Protein AF-A0A2N2ATE2-F1 (afdb_monomer_lite)

pLDDT: mean 95.94, std 2.38, range [86.38, 98.69]

Foldseek 3Di:
DQEQFCPLVCLVDPQPPCPPDDVDDRDGGDNHNDPAAEQEQDPEPDPCNVSSVSSVVVCVVVVGHYDYYYPPDDDDDD

Sequence (78 aa):
MLGPTLKGIHLVDDPYEKPYGEQHDVIWDGLGILDYVIVPHYKSEHFESEAIEEVVQYLIENKMFFITLRDGEILVIE

S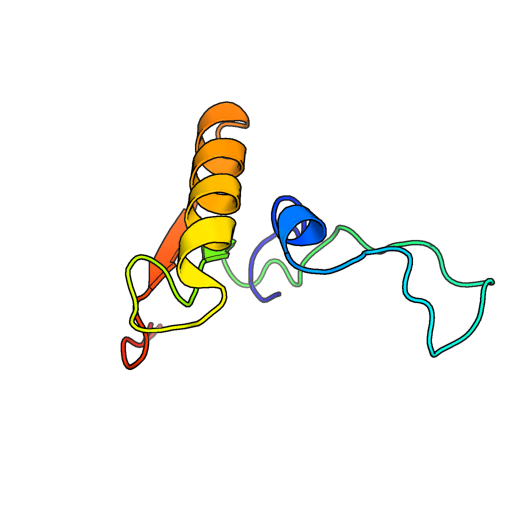tructure (mmCIF, N/CA/C/O backbone):
data_AF-A0A2N2ATE2-F1
#
_entry.id   AF-A0A2N2ATE2-F1
#
loop_
_atom_site.group_PDB
_atom_site.id
_atom_site.type_symbol
_atom_site.label_atom_id
_atom_site.label_alt_id
_atom_site.label_comp_id
_atom_site.label_asym_id
_atom_site.label_entity_id
_atom_site.label_seq_id
_atom_site.pdbx_PDB_ins_code
_atom_site.Cartn_x
_atom_site.Cartn_y
_atom_site.Cartn_z
_atom_site.occupancy
_atom_site.B_iso_or_equiv
_atom_site.auth_seq_id
_atom_site.auth_comp_id
_atom_site.auth_asym_id
_atom_site.auth_atom_id
_atom_site.pdbx_PDB_model_num
ATOM 1 N N . MET A 1 1 ? -1.058 -7.919 -4.549 1.00 86.38 1 MET A N 1
ATOM 2 C CA . MET A 1 1 ? -1.942 -7.146 -3.643 1.00 86.38 1 MET A CA 1
ATOM 3 C C . MET A 1 1 ? -3.409 -7.513 -3.899 1.00 86.38 1 MET A C 1
ATOM 5 O O . MET A 1 1 ? -3.743 -7.731 -5.057 1.00 86.38 1 MET A O 1
ATOM 9 N N . LEU A 1 2 ? -4.267 -7.589 -2.863 1.00 96.19 2 LEU A N 1
ATOM 10 C CA . LEU A 1 2 ? -5.717 -7.857 -3.008 1.00 96.19 2 LEU A CA 1
ATOM 11 C C . LEU A 1 2 ? -6.519 -6.680 -3.596 1.00 96.19 2 LEU A C 1
ATOM 13 O O . LEU A 1 2 ? -7.539 -6.911 -4.240 1.00 96.19 2 LEU A O 1
ATOM 17 N N . GLY A 1 3 ? -6.065 -5.445 -3.362 1.00 97.00 3 GLY A N 1
ATOM 18 C CA . GLY A 1 3 ? -6.668 -4.227 -3.907 1.00 97.00 3 GLY A CA 1
ATOM 19 C C . GLY A 1 3 ? -6.518 -4.094 -5.428 1.00 97.00 3 GLY A C 1
ATOM 20 O O . GLY A 1 3 ? -6.001 -5.003 -6.084 1.00 97.00 3 GLY A O 1
ATOM 21 N N . PRO A 1 4 ? -6.929 -2.955 -6.008 1.00 97.81 4 PRO A N 1
ATOM 22 C CA . PRO A 1 4 ? -6.986 -2.786 -7.458 1.00 97.81 4 PRO A CA 1
ATOM 23 C C . PRO A 1 4 ? -5.622 -2.494 -8.103 1.00 97.81 4 PRO A C 1
ATOM 25 O O . PRO A 1 4 ? -5.465 -2.677 -9.306 1.00 97.81 4 PRO A O 1
ATOM 28 N N . THR A 1 5 ? -4.619 -2.039 -7.344 1.00 97.69 5 THR A N 1
ATOM 29 C CA . THR A 1 5 ? -3.321 -1.620 -7.898 1.00 97.69 5 THR A CA 1
ATOM 30 C C . THR A 1 5 ? -2.175 -1.781 -6.904 1.00 97.69 5 THR A C 1
ATOM 32 O O . THR A 1 5 ? -2.391 -1.680 -5.705 1.00 97.69 5 THR A O 1
ATOM 35 N N . LEU A 1 6 ? -0.950 -1.984 -7.399 1.00 97.00 6 LEU A N 1
ATOM 36 C CA . LEU A 1 6 ? 0.296 -1.924 -6.626 1.00 97.00 6 LEU A CA 1
ATOM 37 C C . LEU A 1 6 ? 0.892 -0.502 -6.552 1.00 97.00 6 LEU A C 1
ATOM 39 O O . LEU A 1 6 ? 1.922 -0.297 -5.910 1.00 97.00 6 LEU A O 1
ATOM 43 N N . LYS A 1 7 ? 0.290 0.504 -7.202 1.00 97.06 7 LYS A N 1
ATOM 44 C CA . LYS A 1 7 ? 0.779 1.892 -7.125 1.00 97.06 7 LYS A CA 1
ATOM 45 C C . LYS A 1 7 ? 0.773 2.392 -5.675 1.00 97.06 7 LYS A C 1
ATOM 47 O O . LYS A 1 7 ? -0.186 2.179 -4.943 1.00 97.06 7 LYS A O 1
ATOM 52 N N . GLY A 1 8 ? 1.852 3.065 -5.285 1.00 96.12 8 GLY A N 1
ATOM 53 C CA . GLY A 1 8 ? 2.155 3.449 -3.904 1.00 96.12 8 GLY A CA 1
ATOM 54 C C . GLY A 1 8 ? 3.164 2.508 -3.248 1.00 96.12 8 GLY A C 1
ATOM 55 O O . GLY A 1 8 ? 4.089 2.986 -2.610 1.00 96.12 8 GLY A O 1
ATOM 56 N N . ILE A 1 9 ? 3.074 1.194 -3.487 1.00 94.62 9 ILE A N 1
ATOM 57 C CA . ILE A 1 9 ? 4.017 0.220 -2.899 1.00 94.62 9 ILE A CA 1
ATOM 58 C C . ILE A 1 9 ? 5.429 0.368 -3.458 1.00 94.62 9 ILE A C 1
ATOM 60 O O . ILE A 1 9 ? 6.390 0.121 -2.745 1.00 94.62 9 ILE A O 1
ATOM 64 N N . HIS A 1 10 ? 5.568 0.873 -4.684 1.00 95.50 10 HIS A N 1
ATOM 65 C CA . HIS A 1 10 ? 6.877 1.145 -5.284 1.00 95.50 10 HIS A CA 1
ATOM 66 C C . HIS A 1 10 ? 7.745 2.161 -4.512 1.00 95.50 10 HIS A C 1
ATOM 68 O O . HIS A 1 10 ? 8.884 2.400 -4.895 1.00 95.50 10 HIS A O 1
ATOM 74 N N . LEU A 1 11 ? 7.192 2.822 -3.488 1.00 96.06 11 LEU A N 1
ATOM 75 C CA . LEU A 1 11 ? 7.938 3.706 -2.591 1.00 96.06 11 LEU A CA 1
ATOM 76 C C . LEU A 1 11 ? 8.698 2.935 -1.501 1.00 96.06 11 LEU A C 1
ATOM 78 O O . LEU A 1 11 ? 9.631 3.476 -0.920 1.00 96.06 11 LEU A O 1
ATOM 82 N N . VAL A 1 12 ? 8.306 1.688 -1.231 1.00 95.31 12 VAL A N 1
ATOM 83 C CA . VAL A 1 12 ? 8.914 0.823 -0.204 1.00 95.31 12 VAL A CA 1
ATOM 84 C C . VAL A 1 12 ? 9.463 -0.491 -0.763 1.00 95.31 12 VAL A C 1
ATOM 86 O O . VAL A 1 12 ? 10.229 -1.160 -0.083 1.00 95.31 12 VAL A O 1
ATOM 89 N N . ASP A 1 13 ? 9.109 -0.842 -1.999 1.00 93.12 13 ASP A N 1
ATOM 90 C CA . ASP A 1 13 ? 9.560 -2.044 -2.706 1.00 93.12 13 ASP A CA 1
ATOM 91 C C . ASP A 1 13 ? 10.010 -1.655 -4.123 1.00 93.12 13 ASP A C 1
ATOM 93 O O . ASP A 1 13 ? 9.295 -0.918 -4.804 1.00 93.12 13 ASP A O 1
ATOM 97 N N . ASP A 1 14 ? 11.188 -2.091 -4.577 1.00 94.56 14 ASP A N 1
ATOM 98 C CA . ASP A 1 14 ? 11.724 -1.674 -5.879 1.00 94.56 14 ASP A CA 1
ATOM 99 C C . ASP A 1 14 ? 11.046 -2.460 -7.018 1.00 94.56 14 ASP A C 1
ATOM 101 O O . ASP A 1 14 ? 11.300 -3.654 -7.198 1.00 94.56 14 ASP A O 1
ATOM 105 N N . PRO A 1 15 ? 10.225 -1.811 -7.869 1.00 93.81 15 PRO A N 1
ATOM 106 C CA . PRO A 1 15 ? 9.536 -2.502 -8.954 1.00 93.81 15 PRO A CA 1
ATOM 107 C C . PRO A 1 15 ? 10.486 -3.035 -10.041 1.00 93.81 15 PRO A C 1
ATOM 109 O O . PRO A 1 15 ? 10.042 -3.790 -10.908 1.00 93.81 15 PRO A O 1
ATOM 112 N N . TYR A 1 16 ? 11.761 -2.635 -10.046 1.00 93.88 16 TYR A N 1
ATOM 113 C CA . TYR A 1 16 ? 12.766 -3.077 -11.012 1.00 93.88 16 TYR A CA 1
ATOM 114 C C . TYR A 1 16 ? 13.685 -4.182 -10.483 1.00 93.88 16 TYR A C 1
ATOM 116 O O . TYR A 1 16 ? 14.541 -4.660 -11.234 1.00 93.88 16 TYR A O 1
ATOM 124 N N . GLU A 1 17 ? 13.479 -4.666 -9.256 1.00 94.81 17 GLU A N 1
ATOM 125 C CA . GLU A 1 17 ? 14.061 -5.936 -8.833 1.00 94.81 17 GLU A CA 1
ATOM 126 C C . GLU A 1 17 ? 13.387 -7.088 -9.593 1.00 94.81 17 GLU A C 1
ATOM 128 O O . GLU A 1 17 ? 12.250 -7.480 -9.333 1.00 94.81 17 GLU A O 1
ATOM 133 N N . LYS A 1 18 ? 14.103 -7.648 -10.578 1.00 92.44 18 LYS A N 1
ATOM 134 C CA . LYS A 1 18 ? 13.601 -8.702 -11.476 1.00 92.44 18 LYS A CA 1
ATOM 135 C C . LYS A 1 18 ? 14.278 -10.061 -11.239 1.00 92.44 18 LYS A C 1
ATOM 137 O O . LYS A 1 18 ? 15.012 -10.546 -12.106 1.00 92.44 18 LYS A O 1
ATOM 142 N N . PRO A 1 19 ? 13.995 -10.758 -10.120 1.00 92.25 19 PRO A N 1
ATOM 143 C CA . PRO A 1 19 ? 14.590 -12.067 -9.823 1.00 92.25 19 PRO A CA 1
ATOM 144 C C . PRO A 1 19 ? 14.217 -13.167 -10.835 1.00 92.25 19 PRO A C 1
ATOM 146 O O . PRO A 1 19 ? 14.863 -14.212 -10.874 1.00 92.25 19 PRO A O 1
ATOM 149 N N . TYR A 1 20 ? 13.204 -12.933 -11.679 1.00 90.25 20 TYR A N 1
ATOM 150 C CA . TYR A 1 20 ? 12.717 -13.873 -12.698 1.00 90.25 20 TYR A CA 1
ATOM 151 C C . TYR A 1 20 ? 13.086 -13.480 -14.141 1.00 90.25 20 TYR A C 1
ATOM 153 O O . TYR A 1 20 ? 12.607 -14.095 -15.096 1.00 90.25 20 TYR A O 1
ATOM 161 N N . GLY A 1 21 ? 13.969 -12.494 -14.312 1.00 92.44 21 GLY A N 1
ATOM 162 C CA . GLY A 1 21 ? 14.525 -12.098 -15.605 1.00 92.44 21 GLY A CA 1
ATOM 163 C C . GLY A 1 21 ? 13.924 -10.823 -16.198 1.00 92.44 21 GLY A C 1
ATOM 164 O O . GLY A 1 21 ? 12.798 -10.425 -15.907 1.00 92.44 21 GLY A O 1
ATOM 165 N N . GLU A 1 22 ? 14.710 -10.191 -17.070 1.00 93.50 22 GLU A N 1
ATOM 166 C CA . GLU A 1 22 ? 14.452 -8.853 -17.615 1.00 93.50 22 GLU A CA 1
ATOM 167 C C . GLU A 1 22 ? 13.258 -8.761 -18.565 1.00 93.50 22 GLU A C 1
ATOM 169 O O . GLU A 1 22 ? 12.740 -7.666 -18.783 1.00 93.50 22 GLU A O 1
ATOM 174 N N . GLN A 1 23 ? 12.815 -9.896 -19.114 1.00 95.44 23 GLN A N 1
ATOM 175 C CA . GLN A 1 23 ? 11.726 -9.977 -20.089 1.00 95.44 23 GLN A CA 1
ATOM 176 C C . GLN A 1 23 ? 10.341 -9.654 -19.515 1.00 95.44 23 GLN A C 1
ATOM 178 O O . GLN A 1 23 ? 9.379 -9.561 -20.274 1.00 95.44 23 GLN A O 1
ATOM 183 N N . HIS A 1 24 ? 10.220 -9.558 -18.191 1.00 91.94 24 HIS A N 1
ATOM 184 C CA . HIS A 1 24 ? 8.963 -9.256 -17.526 1.00 91.94 24 HIS A CA 1
ATOM 185 C C . HIS A 1 24 ? 8.859 -7.760 -17.234 1.00 91.94 24 HIS A C 1
ATOM 187 O O . HIS A 1 24 ? 9.732 -7.173 -16.589 1.00 91.94 24 HIS A O 1
ATOM 193 N N . ASP A 1 25 ? 7.772 -7.161 -17.710 1.00 93.19 25 ASP A N 1
ATOM 194 C CA . ASP A 1 25 ? 7.397 -5.796 -17.363 1.00 93.19 25 ASP A CA 1
ATOM 195 C C . ASP A 1 25 ? 6.799 -5.736 -15.953 1.00 93.19 25 ASP A C 1
ATOM 197 O O . ASP A 1 25 ? 6.244 -6.713 -15.441 1.00 93.19 25 ASP A O 1
ATOM 201 N N . VAL A 1 26 ? 6.884 -4.558 -15.334 1.00 94.19 26 VAL A N 1
ATOM 202 C CA . VAL A 1 26 ? 6.269 -4.296 -14.029 1.00 94.19 26 VAL A CA 1
ATOM 203 C C . VAL A 1 26 ? 4.749 -4.372 -14.150 1.00 94.19 26 VAL A C 1
ATOM 205 O O . VAL A 1 26 ? 4.141 -3.670 -14.962 1.00 94.19 26 VAL A O 1
ATOM 208 N N . ILE A 1 27 ? 4.127 -5.189 -13.302 1.00 93.75 27 ILE A N 1
ATOM 209 C CA . ILE A 1 27 ? 2.671 -5.315 -13.223 1.00 93.75 27 ILE A CA 1
ATOM 210 C C . ILE A 1 27 ? 2.156 -4.375 -12.134 1.00 93.75 27 ILE A C 1
ATOM 212 O O . ILE A 1 27 ? 2.452 -4.544 -10.953 1.00 93.75 27 ILE A O 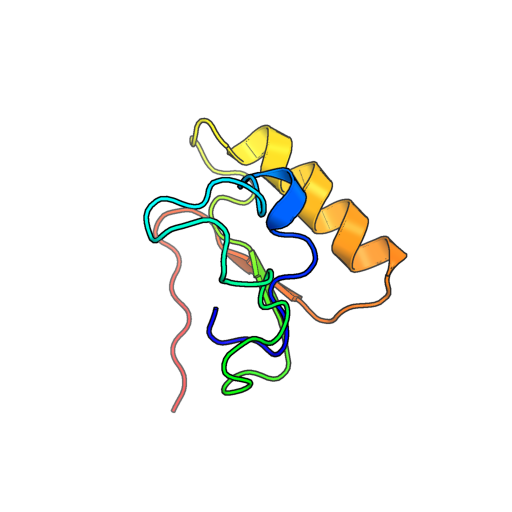1
ATOM 216 N N . TRP A 1 28 ? 1.359 -3.388 -12.539 1.00 96.56 28 TRP A N 1
ATOM 217 C CA . TRP A 1 28 ? 0.748 -2.426 -11.617 1.00 96.56 28 TRP A CA 1
ATOM 218 C C . TRP A 1 28 ? -0.652 -2.815 -11.161 1.00 96.56 28 TRP A C 1
ATOM 220 O O . TRP A 1 28 ? -1.148 -2.238 -10.191 1.00 96.56 28 TRP A O 1
ATOM 230 N N . ASP A 1 29 ? -1.297 -3.747 -11.853 1.00 97.62 29 ASP A N 1
ATOM 231 C CA . ASP A 1 29 ? -2.645 -4.190 -11.526 1.00 97.62 29 ASP A CA 1
ATOM 232 C C . ASP A 1 29 ? -2.609 -5.139 -10.329 1.00 97.62 29 ASP A C 1
ATOM 234 O O . ASP A 1 29 ? -1.810 -6.075 -10.259 1.00 97.62 29 ASP A O 1
ATOM 238 N N . GLY A 1 30 ? -3.472 -4.866 -9.355 1.00 96.31 30 GLY A N 1
ATOM 239 C CA . GLY A 1 30 ? -3.727 -5.787 -8.258 1.00 96.31 30 GLY A CA 1
ATOM 240 C C . GLY A 1 30 ? -4.778 -6.825 -8.646 1.00 96.31 30 GLY A C 1
ATOM 241 O O . GLY A 1 30 ? -5.288 -6.840 -9.764 1.00 96.31 30 GLY A O 1
ATOM 242 N N . LEU A 1 31 ? -5.127 -7.704 -7.708 1.00 97.62 31 LEU A N 1
ATOM 243 C CA . LEU A 1 31 ? -6.152 -8.722 -7.958 1.00 97.62 31 LEU A CA 1
ATOM 244 C C . LEU A 1 31 ? -7.569 -8.136 -8.045 1.00 97.62 31 LEU A C 1
ATOM 246 O O . LEU A 1 31 ? -8.459 -8.810 -8.554 1.00 97.62 31 LEU A O 1
ATOM 250 N N . GLY A 1 32 ? -7.789 -6.917 -7.535 1.00 96.75 32 GLY A N 1
ATOM 251 C CA . GLY A 1 32 ? -9.092 -6.247 -7.584 1.00 96.75 32 GLY A CA 1
ATOM 252 C C . GLY A 1 32 ? -10.194 -6.968 -6.804 1.00 96.75 32 GLY A C 1
ATOM 253 O O . GLY A 1 32 ? -11.365 -6.820 -7.128 1.00 96.75 32 GLY A O 1
ATOM 254 N N . ILE A 1 33 ? -9.830 -7.771 -5.798 1.00 97.50 33 ILE A N 1
ATOM 255 C CA . ILE A 1 33 ? -10.787 -8.433 -4.895 1.00 97.50 33 ILE A CA 1
ATOM 256 C C . ILE A 1 33 ? -11.374 -7.411 -3.913 1.00 97.50 33 ILE A C 1
ATOM 258 O O . ILE A 1 33 ? -12.527 -7.528 -3.511 1.00 97.50 33 ILE A O 1
ATOM 262 N N . LEU A 1 34 ? -10.577 -6.407 -3.538 1.00 96.94 3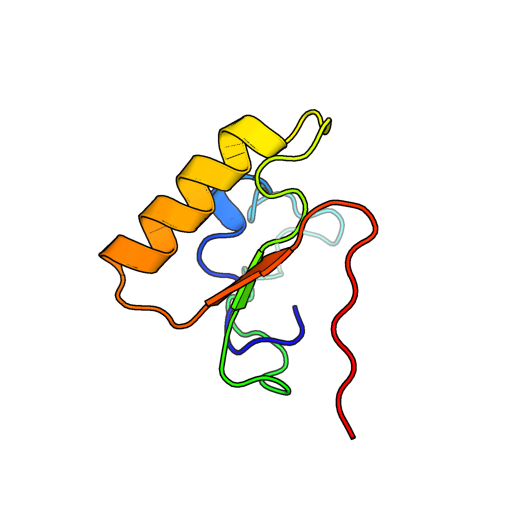4 LEU A N 1
ATOM 263 C CA . LEU A 1 34 ? -11.004 -5.256 -2.746 1.00 96.94 34 LEU A CA 1
ATOM 264 C C . LEU A 1 34 ? -10.996 -4.003 -3.614 1.00 96.94 34 LEU A C 1
ATOM 266 O O . LEU A 1 34 ? -10.087 -3.818 -4.423 1.00 96.94 34 LEU A O 1
ATOM 270 N N . ASP A 1 35 ? -11.938 -3.097 -3.360 1.00 96.69 35 ASP A N 1
ATOM 271 C CA . ASP A 1 35 ? -12.042 -1.808 -4.059 1.00 96.69 35 ASP A CA 1
ATOM 272 C C . ASP A 1 35 ? -11.085 -0.730 -3.503 1.00 96.69 35 ASP A C 1
ATOM 274 O O . ASP A 1 35 ? -11.159 0.442 -3.875 1.00 96.69 35 ASP A O 1
ATOM 278 N N . TYR A 1 36 ? -10.181 -1.104 -2.593 1.00 97.44 36 TYR A N 1
ATOM 279 C CA . TYR A 1 36 ? -9.235 -0.206 -1.931 1.00 97.44 36 TYR A CA 1
ATOM 280 C C . TYR A 1 36 ? -7.871 -0.870 -1.707 1.00 97.44 36 TYR A C 1
ATOM 282 O O . TYR A 1 36 ? -7.736 -2.095 -1.691 1.00 97.44 36 TYR A O 1
ATOM 290 N N . VAL A 1 37 ? -6.842 -0.043 -1.525 1.00 97.88 37 VAL A N 1
ATOM 291 C CA . VAL A 1 37 ? -5.487 -0.477 -1.159 1.00 97.88 37 VAL A CA 1
ATOM 292 C C . VAL A 1 37 ? -5.411 -0.754 0.345 1.00 97.88 37 VAL A C 1
ATOM 294 O O . VAL A 1 37 ? -5.972 -0.014 1.149 1.00 97.88 37 VAL A O 1
ATOM 297 N N . ILE A 1 38 ? -4.705 -1.813 0.739 1.00 96.75 38 ILE A N 1
ATOM 298 C CA . ILE A 1 38 ? -4.359 -2.065 2.145 1.00 96.75 38 ILE A CA 1
ATOM 299 C C . ILE A 1 38 ? -2.918 -1.618 2.359 1.00 96.75 38 ILE A C 1
ATOM 301 O O . ILE A 1 38 ? -2.029 -2.054 1.629 1.00 96.75 38 ILE A O 1
ATOM 305 N N . VAL A 1 39 ? -2.702 -0.780 3.370 1.00 97.06 39 VAL A N 1
ATOM 306 C CA . VAL A 1 39 ? -1.386 -0.273 3.763 1.00 97.06 39 VAL A CA 1
ATOM 307 C C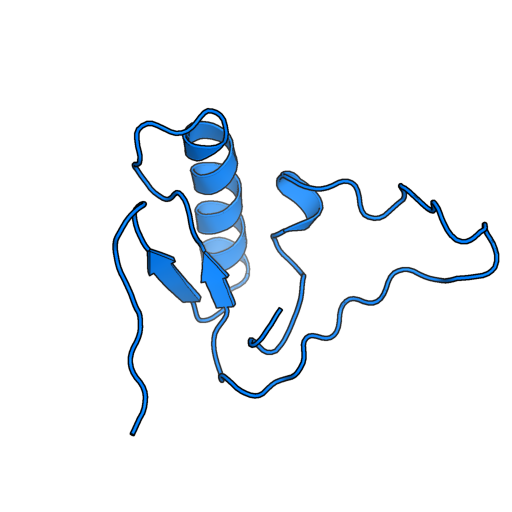 . VAL A 1 39 ? -1.027 -0.845 5.142 1.00 97.06 39 VAL A C 1
ATOM 309 O O . VAL A 1 39 ? -1.532 -0.337 6.150 1.00 97.06 39 VAL A O 1
ATOM 312 N N . PRO A 1 40 ? -0.231 -1.930 5.208 1.00 95.94 40 PRO A N 1
ATOM 313 C CA . PRO A 1 40 ? 0.208 -2.523 6.472 1.00 95.94 40 PRO A CA 1
ATOM 314 C C . PRO A 1 40 ? 1.289 -1.664 7.144 1.00 95.94 40 PRO A C 1
ATOM 316 O O . PRO A 1 40 ? 1.708 -0.648 6.592 1.00 95.94 40 PRO A O 1
ATOM 319 N N . HIS A 1 41 ? 1.746 -2.080 8.329 1.00 96.88 41 HIS A N 1
ATOM 320 C CA . HIS A 1 41 ? 2.840 -1.457 9.087 1.00 96.88 41 HIS A CA 1
ATOM 321 C C . HIS A 1 41 ? 2.637 0.029 9.429 1.00 96.88 41 HIS A C 1
ATOM 323 O O . HIS A 1 41 ? 3.558 0.692 9.907 1.00 96.88 41 HIS A O 1
ATOM 329 N N . TYR A 1 42 ? 1.434 0.579 9.237 1.00 97.50 42 TYR A N 1
ATOM 330 C CA . TYR A 1 42 ? 1.181 1.995 9.471 1.00 97.50 42 TYR A CA 1
ATOM 331 C C . TYR A 1 42 ? 1.275 2.299 10.963 1.00 97.50 42 TYR A C 1
ATOM 333 O O . TYR A 1 42 ? 0.549 1.701 11.754 1.00 97.50 42 TYR A O 1
ATOM 341 N N . LYS A 1 43 ? 2.140 3.239 11.364 1.00 96.38 43 LYS A N 1
ATOM 342 C CA . LYS A 1 43 ? 2.335 3.635 12.774 1.00 96.38 43 LYS A CA 1
ATOM 343 C C . LYS A 1 43 ? 2.553 2.430 13.697 1.00 96.38 43 LYS A C 1
ATOM 345 O O . LYS A 1 43 ? 1.924 2.324 14.755 1.00 96.38 43 LYS A O 1
ATOM 350 N N . SER A 1 44 ? 3.403 1.512 13.249 1.00 96.56 44 SER A N 1
ATOM 351 C CA . SER A 1 44 ? 3.776 0.291 13.965 1.00 96.56 44 SER A CA 1
ATOM 352 C C . SER A 1 44 ? 5.247 0.344 14.373 1.00 96.56 44 SER A C 1
ATOM 354 O O . SER A 1 44 ? 6.029 1.095 13.798 1.00 96.56 44 SER A O 1
ATOM 356 N N . GLU A 1 45 ? 5.641 -0.474 15.349 1.00 96.62 45 GLU A N 1
ATOM 357 C CA . GLU A 1 45 ? 7.052 -0.683 15.711 1.00 96.62 45 GLU A CA 1
ATOM 358 C C . GLU A 1 45 ? 7.733 -1.576 14.653 1.00 96.62 45 GLU A C 1
ATOM 360 O O . GLU A 1 45 ? 8.135 -2.706 14.925 1.00 96.62 45 GLU A O 1
ATOM 365 N N . HIS A 1 46 ? 7.803 -1.078 13.417 1.00 94.75 46 HIS A N 1
ATOM 366 C CA . HIS A 1 46 ? 8.327 -1.772 12.244 1.00 94.75 46 HIS A CA 1
ATOM 367 C C . HIS A 1 46 ? 9.313 -0.871 11.499 1.00 94.75 46 HIS A C 1
ATOM 369 O O . HIS A 1 46 ? 9.089 0.336 11.393 1.00 94.75 46 HIS A O 1
ATOM 375 N N . PHE A 1 47 ? 10.389 -1.446 10.952 1.00 95.44 47 PHE A N 1
ATOM 376 C CA . PHE A 1 47 ? 11.451 -0.670 10.293 1.00 95.44 47 PHE A CA 1
ATOM 377 C C . PHE A 1 47 ? 10.952 0.114 9.067 1.00 95.44 47 PHE A C 1
ATOM 379 O O . PHE A 1 47 ? 11.531 1.133 8.713 1.00 95.44 47 PHE A O 1
ATOM 386 N N . GLU A 1 48 ? 9.854 -0.330 8.458 1.00 93.56 48 GLU A N 1
ATOM 387 C CA . GLU A 1 48 ? 9.233 0.330 7.304 1.00 93.56 48 GLU A CA 1
ATOM 388 C C . GLU A 1 48 ? 8.212 1.402 7.699 1.00 93.56 48 GLU A C 1
ATOM 390 O O . GLU A 1 48 ? 7.743 2.128 6.830 1.00 93.56 48 GLU A O 1
ATOM 395 N N . SER A 1 49 ? 7.846 1.534 8.983 1.00 94.06 49 SER A N 1
ATOM 396 C CA . SER A 1 49 ? 6.718 2.389 9.383 1.00 94.06 49 SER A CA 1
ATOM 397 C C . SER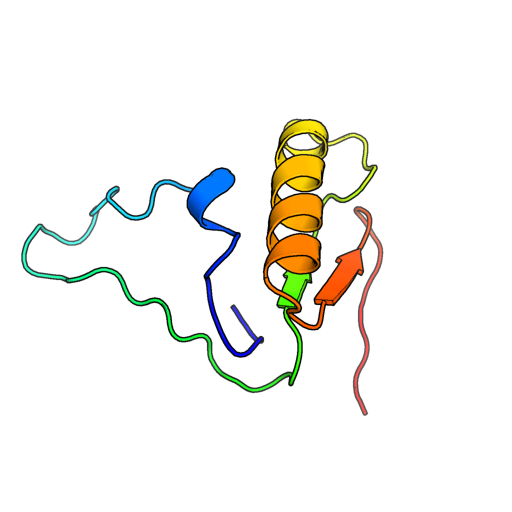 A 1 49 ? 6.898 3.855 8.981 1.00 94.06 49 SER A C 1
ATOM 399 O O . SER A 1 49 ? 5.895 4.520 8.734 1.00 94.06 49 SER A O 1
ATOM 401 N N . GLU A 1 50 ? 8.134 4.362 8.925 1.00 94.25 50 GLU A N 1
ATOM 402 C CA . GLU A 1 50 ? 8.425 5.724 8.455 1.00 94.25 50 GLU A CA 1
ATOM 403 C C . GLU A 1 50 ? 8.133 5.861 6.954 1.00 94.25 50 GLU A C 1
ATOM 405 O O . GLU A 1 50 ? 7.367 6.731 6.547 1.00 94.25 50 GLU A O 1
ATOM 410 N N . ALA A 1 51 ? 8.645 4.940 6.135 1.00 96.25 51 ALA A N 1
ATOM 411 C CA . ALA A 1 51 ? 8.428 4.947 4.688 1.00 96.25 51 ALA A CA 1
ATOM 412 C C . ALA A 1 51 ? 6.956 4.680 4.309 1.00 96.25 51 ALA A C 1
ATOM 414 O O . ALA A 1 51 ? 6.442 5.193 3.316 1.00 96.25 51 ALA A O 1
ATOM 415 N N . ILE A 1 52 ? 6.224 3.938 5.142 1.00 97.81 52 ILE A N 1
ATOM 416 C CA . ILE A 1 52 ? 4.783 3.728 4.973 1.00 97.81 52 ILE A CA 1
ATOM 417 C C . ILE A 1 52 ? 3.985 5.037 5.101 1.00 97.81 52 ILE A C 1
ATOM 419 O O . ILE A 1 52 ? 2.924 5.165 4.481 1.00 97.81 52 ILE A O 1
ATOM 423 N N . GLU A 1 53 ? 4.472 6.043 5.837 1.00 97.50 53 GLU A N 1
ATOM 424 C CA . GLU A 1 53 ? 3.824 7.361 5.845 1.00 97.50 53 GLU A CA 1
ATOM 425 C C . GLU A 1 53 ? 3.875 8.028 4.461 1.00 97.50 53 GLU A C 1
ATOM 427 O O . GLU A 1 53 ? 2.894 8.656 4.051 1.00 97.50 53 GLU A O 1
ATOM 432 N N . GLU A 1 54 ? 4.952 7.819 3.697 1.00 97.75 54 GLU A N 1
ATOM 433 C CA . GLU A 1 54 ? 5.077 8.303 2.316 1.00 97.75 54 GLU A CA 1
ATOM 434 C C . GLU A 1 54 ? 4.088 7.599 1.380 1.00 97.75 54 GLU A C 1
ATO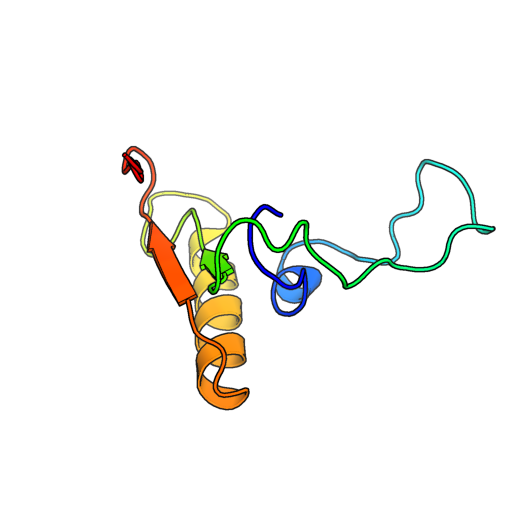M 436 O O . GLU A 1 54 ? 3.454 8.247 0.543 1.00 97.75 54 GLU A O 1
ATOM 441 N N . VAL A 1 55 ? 3.874 6.291 1.572 1.00 98.19 55 VAL A N 1
ATOM 442 C CA . VAL A 1 55 ? 2.834 5.536 0.854 1.00 98.19 55 VAL A CA 1
ATOM 443 C C . VAL A 1 55 ? 1.460 6.139 1.126 1.00 98.19 55 VAL A C 1
ATOM 445 O O . VAL A 1 55 ? 0.720 6.433 0.189 1.00 98.19 55 VAL A O 1
ATOM 448 N N . VAL A 1 56 ? 1.115 6.379 2.394 1.00 98.50 56 VAL A N 1
ATOM 449 C CA . VAL A 1 56 ? -0.166 7.001 2.765 1.00 98.50 56 VAL A CA 1
ATOM 450 C C . VAL A 1 56 ? -0.321 8.374 2.111 1.00 98.50 56 VAL A C 1
ATOM 452 O O . VAL A 1 56 ? -1.370 8.655 1.528 1.00 98.50 56 VAL A O 1
ATOM 455 N N . GLN A 1 57 ? 0.718 9.209 2.155 1.00 98.50 57 GLN A N 1
ATOM 456 C CA . GLN A 1 57 ? 0.695 10.533 1.537 1.00 98.50 57 GLN A CA 1
ATOM 457 C C . GLN A 1 57 ? 0.472 10.446 0.019 1.00 98.50 57 GLN A C 1
ATOM 459 O O . GLN A 1 57 ? -0.404 11.130 -0.515 1.00 98.50 57 GLN A O 1
ATOM 464 N N . TYR A 1 58 ? 1.177 9.546 -0.668 1.00 98.56 58 TYR A N 1
ATOM 465 C CA . TYR A 1 58 ? 0.993 9.296 -2.096 1.00 98.56 58 TYR A CA 1
ATOM 466 C C . TYR A 1 58 ? -0.445 8.877 -2.429 1.00 98.56 58 TYR A C 1
ATOM 468 O O . TYR A 1 58 ? -1.038 9.389 -3.384 1.00 98.56 58 TYR A O 1
ATOM 476 N N . LEU A 1 59 ? -1.039 7.970 -1.646 1.00 98.38 59 LEU A N 1
ATOM 477 C CA . LEU A 1 59 ? -2.414 7.514 -1.869 1.00 98.38 59 LEU A CA 1
ATOM 478 C C . LEU A 1 59 ? -3.429 8.656 -1.695 1.00 98.38 59 LEU A C 1
ATOM 480 O O . LEU A 1 59 ? -4.356 8.774 -2.502 1.00 98.38 59 LEU A O 1
ATOM 484 N N . ILE A 1 60 ? -3.226 9.529 -0.699 1.00 98.62 60 ILE A N 1
ATOM 485 C CA . ILE A 1 60 ? -4.047 10.729 -0.471 1.00 98.62 60 ILE A CA 1
ATOM 486 C C . ILE A 1 60 ? -3.956 11.685 -1.666 1.00 98.62 60 ILE A C 1
ATOM 488 O O . ILE A 1 60 ? -4.984 12.091 -2.214 1.00 98.62 60 ILE A O 1
ATOM 492 N N . GLU A 1 61 ? -2.743 12.028 -2.100 1.00 98.69 61 GLU A N 1
ATOM 493 C CA . GLU A 1 61 ? -2.504 12.967 -3.206 1.00 98.69 61 GLU A CA 1
ATOM 494 C C . GLU A 1 61 ? -3.103 12.478 -4.528 1.00 98.69 61 GLU A C 1
ATOM 496 O O . GLU A 1 61 ? -3.646 13.264 -5.309 1.00 98.69 61 GLU A O 1
ATOM 501 N N . ASN A 1 62 ? -3.074 11.163 -4.745 1.00 98.38 62 ASN A N 1
ATOM 502 C CA . ASN A 1 62 ? -3.622 10.516 -5.932 1.00 98.38 62 ASN A CA 1
ATOM 503 C C . ASN A 1 62 ? -5.109 10.144 -5.796 1.00 98.38 62 ASN A C 1
ATOM 505 O O . ASN A 1 62 ? -5.665 9.537 -6.711 1.00 98.38 62 ASN A O 1
ATOM 509 N N . LYS A 1 63 ? -5.774 10.533 -4.696 1.00 98.19 63 LYS A N 1
ATOM 510 C CA . LYS A 1 63 ? -7.206 10.286 -4.440 1.00 98.19 63 LYS A CA 1
ATOM 511 C C . LYS A 1 63 ? -7.586 8.806 -4.547 1.00 98.19 63 LYS A C 1
ATOM 513 O O . LYS A 1 63 ? -8.653 8.468 -5.060 1.00 98.19 63 LYS A O 1
ATOM 518 N N . MET A 1 64 ? -6.706 7.928 -4.081 1.00 98.06 64 MET A N 1
ATOM 519 C CA . MET A 1 64 ? -6.953 6.492 -4.059 1.00 98.06 64 MET A CA 1
ATOM 520 C C . MET A 1 64 ? -7.614 6.093 -2.742 1.00 98.06 64 MET A C 1
ATOM 522 O O . MET A 1 64 ? -7.259 6.610 -1.685 1.00 98.06 64 MET A O 1
ATOM 526 N N . PHE A 1 65 ? -8.581 5.176 -2.793 1.00 98.00 65 PHE A N 1
ATOM 527 C CA . PHE A 1 65 ? -9.178 4.622 -1.580 1.00 98.00 65 PHE A CA 1
ATOM 528 C C . PHE A 1 65 ? -8.213 3.634 -0.932 1.00 98.00 65 PHE A C 1
ATOM 530 O O . PHE A 1 65 ? -7.675 2.749 -1.603 1.00 98.00 65 PHE A O 1
ATOM 537 N N . PHE A 1 66 ? -8.010 3.774 0.375 1.00 98.25 66 PHE A N 1
ATOM 538 C CA . PHE A 1 66 ? -7.152 2.882 1.139 1.00 98.25 66 PHE A CA 1
ATOM 539 C C . PHE A 1 66 ? -7.633 2.712 2.575 1.00 98.25 66 PHE A C 1
ATOM 541 O O . PHE A 1 66 ? -8.349 3.558 3.114 1.00 98.25 66 PHE A O 1
ATOM 548 N N . ILE A 1 67 ? -7.191 1.621 3.191 1.00 97.75 67 ILE A N 1
ATOM 549 C CA . ILE A 1 67 ? -7.239 1.414 4.634 1.00 97.75 67 ILE A CA 1
ATOM 550 C C . ILE A 1 67 ? -5.815 1.206 5.146 1.00 97.75 67 ILE A C 1
ATOM 552 O O . ILE A 1 67 ? -4.991 0.581 4.474 1.00 97.75 67 ILE A O 1
ATOM 556 N N . THR A 1 68 ? -5.523 1.726 6.331 1.00 97.69 68 THR A N 1
ATOM 557 C CA . THR A 1 68 ? -4.271 1.443 7.034 1.00 97.69 68 THR A CA 1
ATOM 558 C C . THR A 1 68 ? -4.497 0.369 8.086 1.00 97.69 68 THR A C 1
ATOM 560 O O . THR A 1 68 ? -5.563 0.319 8.698 1.00 97.69 68 THR A O 1
ATOM 563 N N . LEU A 1 69 ? -3.493 -0.480 8.288 1.00 97.62 69 LEU A N 1
ATOM 564 C CA . LEU A 1 69 ? -3.453 -1.475 9.356 1.00 97.62 69 LEU A CA 1
ATOM 565 C C . LEU A 1 69 ? -2.132 -1.353 10.113 1.00 97.62 69 LEU A C 1
ATOM 567 O O . LEU A 1 69 ? -1.071 -1.190 9.503 1.00 97.62 69 LEU A O 1
ATOM 571 N N . ARG A 1 70 ? -2.206 -1.455 11.438 1.00 97.81 70 ARG A N 1
ATOM 572 C CA . ARG A 1 70 ? -1.047 -1.674 12.304 1.00 97.81 70 ARG A CA 1
ATOM 573 C C . ARG A 1 70 ? -0.689 -3.153 12.352 1.00 97.81 70 ARG A C 1
ATOM 575 O O . ARG A 1 70 ? -1.525 -4.021 12.100 1.00 97.81 70 ARG A O 1
ATOM 582 N N . ASP A 1 71 ? 0.531 -3.447 12.770 1.00 97.31 71 ASP A N 1
ATOM 583 C CA . ASP A 1 71 ? 0.958 -4.821 13.012 1.00 97.31 71 ASP A CA 1
ATOM 584 C C . ASP A 1 71 ? 0.066 -5.489 14.064 1.00 97.31 71 ASP A C 1
ATOM 586 O O . ASP A 1 71 ? -0.152 -4.966 15.159 1.00 97.31 71 ASP A O 1
ATOM 590 N N . GLY A 1 72 ? -0.465 -6.661 13.714 1.00 96.88 72 GLY A N 1
ATOM 591 C CA . GLY A 1 72 ? -1.410 -7.414 14.541 1.00 96.88 72 GLY A CA 1
ATOM 592 C C . GLY A 1 72 ? -2.886 -7.078 14.308 1.00 96.88 72 GLY A C 1
ATOM 593 O O . GLY A 1 72 ? -3.742 -7.832 14.772 1.00 96.88 72 GLY A O 1
ATOM 594 N N . GLU A 1 73 ? -3.213 -6.010 13.574 1.00 97.88 73 GLU A N 1
ATOM 595 C CA . GLU A 1 73 ? -4.585 -5.766 13.122 1.00 97.88 73 GLU A CA 1
ATOM 596 C C . GLU A 1 73 ? -4.937 -6.668 11.933 1.00 97.88 73 GLU A C 1
ATOM 598 O O . GLU A 1 73 ? -4.089 -7.029 11.114 1.00 97.88 73 GLU A O 1
ATOM 603 N N . ILE A 1 74 ? -6.214 -7.038 11.837 1.00 96.25 74 ILE A N 1
ATOM 604 C CA . ILE A 1 74 ? -6.733 -7.878 10.756 1.00 96.25 74 ILE A CA 1
ATOM 605 C C . ILE A 1 74 ? -7.972 -7.245 10.128 1.00 96.25 74 ILE A C 1
ATOM 607 O O . ILE A 1 74 ? -8.748 -6.562 10.796 1.00 96.25 74 ILE A O 1
ATOM 611 N N . LEU A 1 75 ? -8.178 -7.540 8.846 1.00 94.81 75 LEU A N 1
ATOM 612 C CA . LEU A 1 75 ? -9.412 -7.265 8.121 1.00 94.81 75 LEU A CA 1
ATOM 613 C C . LEU A 1 75 ? -10.163 -8.587 7.912 1.00 94.81 75 LEU A C 1
ATOM 615 O O . LEU A 1 75 ? -9.615 -9.519 7.325 1.00 94.81 75 LEU A O 1
ATOM 619 N N . VAL A 1 76 ? -11.413 -8.658 8.371 1.00 95.44 76 VAL A N 1
ATOM 620 C CA . VAL A 1 76 ? -12.319 -9.795 8.139 1.00 95.44 76 VAL A CA 1
ATOM 621 C C . VAL A 1 76 ? -13.425 -9.347 7.188 1.00 95.44 76 VAL A C 1
ATOM 623 O O . VAL A 1 76 ? -13.980 -8.263 7.358 1.00 95.44 76 VAL A O 1
ATOM 626 N N . ILE A 1 77 ? -13.721 -10.173 6.186 1.00 92.50 77 ILE A N 1
ATOM 627 C CA . ILE A 1 77 ? -14.746 -9.934 5.166 1.00 92.50 77 ILE A CA 1
ATOM 628 C C . ILE A 1 77 ? -15.670 -11.150 5.168 1.00 92.50 77 ILE A C 1
ATOM 630 O O . ILE A 1 77 ? -15.176 -12.279 5.173 1.00 92.50 77 ILE A O 1
ATOM 634 N N . GLU A 1 78 ? -16.978 -10.903 5.204 1.00 88.25 78 GLU A N 1
ATOM 635 C CA . GLU A 1 78 ? -18.037 -11.925 5.212 1.00 88.25 78 GLU A CA 1
ATOM 636 C C . GLU A 1 78 ? -18.658 -12.125 3.826 1.00 88.25 78 GLU A C 1
ATOM 638 O O . GLU A 1 78 ? -18.811 -11.119 3.092 1.00 88.25 78 GLU A O 1
#

Secondary structure (DSSP, 8-state):
--SSB-TTGGGTS-TT--TT-TTPPPP-B---SSSSEEE-STTSSSTTHHHHHHHHHHHHHTT--EEE--TT------

Radius of gyration: 13.32 Å; chains: 1; bounding box: 33×27×36 Å